Protein AF-A0A7V8YAX2-F1 (afdb_monomer_lite)

Secondary structure (DSSP, 8-state):
-HHHHTSSSTTSTHHHHHHHHS-GGGHHHHHHHHHHHHHHHHHIIIIITGGGHHHHHHHHHHHHHHH--

Foldseek 3Di:
DVVVLCQCAPPRVVVVVCVVPPDPVVVVVNVVRVVCRVVVVVCCVVPPPPNSCVVSVVVSVCVVVVVVD

Structure (mmCIF, N/CA/C/O backbone):
data_AF-A0A7V8YAX2-F1
#
_entry.id   AF-A0A7V8YAX2-F1
#
loop_
_atom_site.group_PDB
_atom_site.id
_atom_site.type_symbol
_atom_site.label_atom_id
_atom_site.label_alt_id
_atom_site.label_comp_id
_atom_site.label_asym_id
_atom_site.label_entity_id
_atom_site.label_seq_id
_atom_site.pdbx_PDB_ins_code
_atom_site.Cartn_x
_atom_site.Cartn_y
_atom_site.Cartn_z
_atom_site.occupancy
_atom_site.B_iso_or_equiv
_atom_site.auth_seq_id
_atom_site.auth_comp_id
_atom_site.auth_asym_id
_atom_site.auth_atom_id
_atom_site.pdbx_PDB_model_num
ATOM 1 N N . LEU A 1 1 ? 13.404 6.382 -5.534 1.00 54.53 1 LEU A N 1
ATOM 2 C CA . LEU A 1 1 ? 13.246 5.451 -4.389 1.00 54.53 1 LEU A CA 1
ATOM 3 C C . LEU A 1 1 ? 11.949 5.702 -3.611 1.00 54.53 1 LEU A C 1
ATOM 5 O O . LEU A 1 1 ? 11.228 4.746 -3.380 1.00 54.53 1 LEU A O 1
ATOM 9 N N . ALA A 1 2 ? 11.590 6.955 -3.295 1.00 64.31 2 ALA A N 1
ATOM 10 C CA . ALA A 1 2 ? 10.390 7.286 -2.508 1.00 64.31 2 ALA A CA 1
ATOM 11 C C . ALA A 1 2 ? 9.061 6.690 -3.027 1.00 64.31 2 ALA A C 1
ATOM 13 O O . ALA A 1 2 ? 8.279 6.190 -2.232 1.00 64.31 2 ALA A O 1
ATOM 14 N N . VAL A 1 3 ? 8.823 6.678 -4.345 1.00 66.50 3 VAL A N 1
ATOM 15 C CA . VAL A 1 3 ? 7.565 6.161 -4.928 1.00 66.50 3 VAL A CA 1
ATOM 16 C C . VAL A 1 3 ? 7.386 4.655 -4.703 1.00 66.50 3 VAL A C 1
ATOM 18 O O . VAL A 1 3 ? 6.276 4.209 -4.442 1.00 66.50 3 VAL A O 1
ATOM 21 N N . PHE A 1 4 ? 8.471 3.872 -4.733 1.00 69.88 4 PHE A N 1
ATOM 22 C CA . PHE A 1 4 ? 8.400 2.442 -4.418 1.00 69.88 4 PHE A CA 1
ATOM 23 C C . PHE A 1 4 ? 8.012 2.220 -2.954 1.00 69.88 4 PHE A C 1
ATOM 25 O O . PHE A 1 4 ? 7.161 1.388 -2.686 1.00 69.88 4 PHE A O 1
ATOM 32 N N . ASN A 1 5 ? 8.525 3.020 -2.016 1.00 75.69 5 ASN A N 1
ATOM 33 C CA . ASN A 1 5 ? 8.155 2.909 -0.600 1.00 75.69 5 ASN A CA 1
ATOM 34 C C . ASN A 1 5 ? 6.713 3.332 -0.286 1.00 75.69 5 ASN A C 1
ATOM 36 O O . ASN A 1 5 ? 6.260 3.083 0.822 1.00 75.69 5 ASN A O 1
ATOM 40 N N . LEU A 1 6 ? 5.977 3.930 -1.225 1.00 73.94 6 LEU A N 1
ATOM 41 C CA . LEU A 1 6 ? 4.546 4.217 -1.066 1.00 73.94 6 LEU A CA 1
ATOM 42 C C . LEU A 1 6 ? 3.657 3.047 -1.496 1.00 73.94 6 LEU A C 1
ATOM 44 O O . LEU A 1 6 ? 2.448 3.083 -1.271 1.00 73.94 6 LEU A O 1
ATOM 48 N N . VAL A 1 7 ? 4.237 2.010 -2.104 1.00 78.81 7 VAL A N 1
ATOM 49 C CA . VAL A 1 7 ? 3.493 0.812 -2.474 1.00 78.81 7 VAL A CA 1
ATOM 50 C C . VAL A 1 7 ? 3.059 0.093 -1.191 1.00 78.81 7 VAL A C 1
ATOM 52 O O . VAL A 1 7 ? 3.900 -0.212 -0.340 1.00 78.81 7 VAL A O 1
ATOM 55 N N . PRO A 1 8 ? 1.756 -0.179 -1.029 1.00 74.94 8 PRO A N 1
ATOM 56 C CA . PRO A 1 8 ? 1.195 -0.722 0.197 1.00 74.94 8 PRO A CA 1
ATOM 57 C C . PRO A 1 8 ? 1.428 -2.240 0.300 1.00 74.94 8 PRO A C 1
ATOM 59 O O . PRO A 1 8 ? 0.489 -3.033 0.302 1.00 74.94 8 PRO A O 1
ATOM 62 N N . LEU A 1 9 ? 2.696 -2.664 0.316 1.00 80.62 9 LEU A N 1
ATOM 63 C CA . LEU A 1 9 ? 3.082 -4.069 0.194 1.00 80.62 9 LEU A CA 1
ATOM 64 C C . LEU A 1 9 ? 4.400 -4.338 0.947 1.00 80.62 9 LEU A C 1
ATOM 66 O O . LEU A 1 9 ? 5.411 -3.710 0.631 1.00 80.62 9 LEU A O 1
ATOM 70 N N . PRO A 1 10 ? 4.426 -5.220 1.961 1.00 79.56 10 PRO A N 1
ATOM 71 C CA . PRO A 1 10 ? 5.640 -5.450 2.741 1.00 79.56 10 PRO A CA 1
ATOM 72 C C . PRO A 1 10 ? 6.716 -6.145 1.884 1.00 79.56 10 PRO A C 1
ATOM 74 O O . PRO A 1 10 ? 6.369 -6.922 0.990 1.00 79.56 10 PRO A O 1
ATOM 77 N N . PRO A 1 11 ? 8.021 -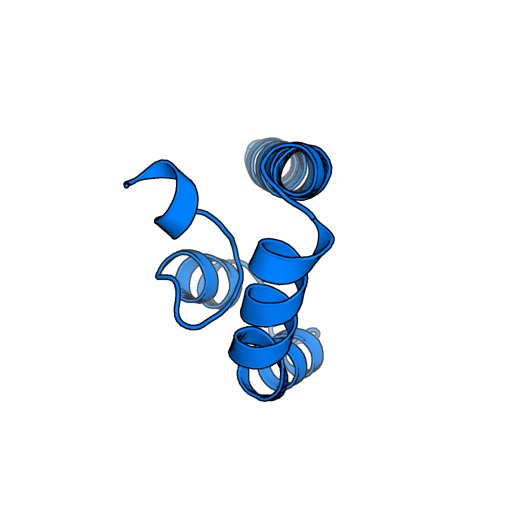5.884 2.113 1.00 75.44 11 PRO A N 1
ATOM 78 C CA . PRO A 1 11 ? 8.637 -5.144 3.227 1.00 75.44 11 PRO A CA 1
ATOM 79 C C . PRO A 1 11 ? 8.693 -3.611 3.065 1.00 75.44 11 PRO A C 1
ATOM 81 O O . PRO A 1 11 ? 9.395 -2.948 3.824 1.00 75.44 11 PRO A O 1
ATOM 84 N N . LEU A 1 12 ? 8.002 -3.029 2.081 1.00 82.25 12 LEU A N 1
ATOM 85 C CA . LEU A 1 12 ? 8.043 -1.586 1.832 1.00 82.25 12 LEU A CA 1
ATOM 86 C C . LEU A 1 12 ? 7.275 -0.809 2.911 1.00 82.25 12 LEU A C 1
ATOM 88 O O . LEU A 1 12 ? 6.251 -1.275 3.422 1.00 82.25 12 LEU A O 1
ATOM 92 N N . ASP A 1 13 ? 7.739 0.404 3.224 1.00 82.00 13 ASP A N 1
ATOM 93 C CA . ASP A 1 13 ? 7.181 1.237 4.303 1.00 82.00 13 ASP A CA 1
ATOM 94 C C . ASP A 1 13 ? 5.690 1.582 4.117 1.00 82.00 13 ASP A C 1
ATOM 96 O O . ASP A 1 13 ? 4.960 1.742 5.097 1.00 82.00 1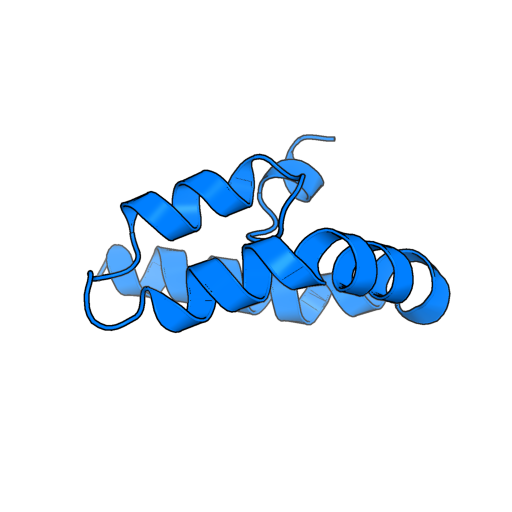3 ASP A O 1
ATOM 100 N N . GLY A 1 14 ? 5.192 1.618 2.879 1.00 77.19 14 GLY A N 1
ATOM 101 C CA . GLY A 1 14 ? 3.787 1.874 2.552 1.00 77.19 14 GLY A CA 1
ATOM 102 C C . GLY A 1 14 ? 2.826 0.823 3.112 1.00 77.19 14 GLY A C 1
ATOM 103 O O . GLY A 1 14 ? 1.654 1.121 3.344 1.00 77.19 14 GLY A O 1
ATOM 104 N N . SER A 1 15 ? 3.306 -0.387 3.417 1.00 77.94 15 SER A N 1
ATOM 105 C CA . SER A 1 15 ? 2.511 -1.406 4.120 1.00 77.94 15 SER A CA 1
ATOM 106 C C . SER A 1 15 ? 2.082 -0.961 5.526 1.00 77.94 15 SER A C 1
ATOM 108 O O . SER A 1 15 ? 0.980 -1.290 5.970 1.00 77.94 15 SER A O 1
ATOM 110 N N . ARG A 1 16 ? 2.892 -0.138 6.207 1.00 76.88 16 ARG A N 1
ATOM 111 C CA . ARG A 1 16 ? 2.542 0.427 7.520 1.00 76.88 16 ARG A CA 1
ATOM 112 C C . ARG A 1 16 ? 1.452 1.483 7.404 1.00 76.88 16 ARG A C 1
ATOM 114 O O . ARG A 1 16 ? 0.575 1.540 8.259 1.00 76.88 16 ARG A O 1
ATOM 121 N N . LEU A 1 17 ? 1.442 2.264 6.323 1.00 76.44 17 LEU A N 1
ATOM 122 C CA . LEU A 1 17 ? 0.342 3.194 6.054 1.00 76.44 17 LEU A CA 1
ATOM 123 C C . LEU A 1 17 ? -0.976 2.429 5.901 1.00 76.44 17 LEU A C 1
ATOM 125 O O . LEU A 1 17 ? -1.962 2.795 6.535 1.00 76.44 17 LEU A O 1
ATOM 129 N N . LEU A 1 18 ? -0.975 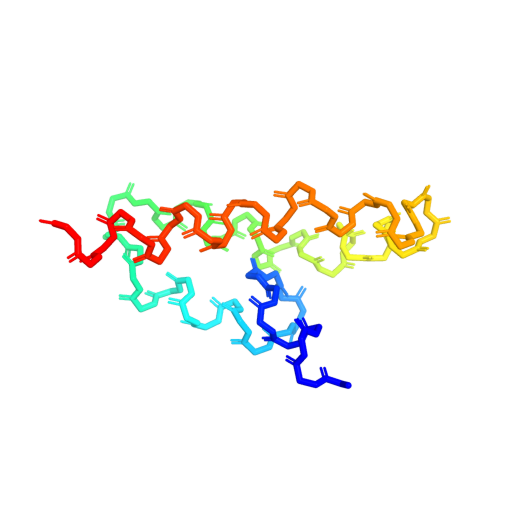1.305 5.175 1.00 76.00 18 LEU A N 1
ATOM 130 C CA . LEU A 1 18 ? -2.138 0.414 5.109 1.00 76.00 18 LEU A CA 1
ATOM 131 C C . LEU A 1 18 ? -2.627 0.016 6.505 1.00 76.00 18 LEU A C 1
ATOM 133 O O . LEU A 1 18 ? -3.812 0.130 6.775 1.00 76.00 18 LEU A O 1
ATOM 137 N N . THR A 1 19 ? -1.737 -0.399 7.411 1.00 73.56 19 THR A N 1
ATOM 138 C CA . THR A 1 19 ? -2.140 -0.831 8.765 1.00 73.56 19 THR A CA 1
ATOM 139 C C . THR A 1 19 ? -2.777 0.278 9.605 1.00 73.56 19 THR A C 1
ATOM 141 O O . THR A 1 19 ? -3.598 -0.018 10.468 1.00 73.56 19 THR A O 1
ATOM 144 N N . ILE A 1 20 ? -2.430 1.541 9.342 1.00 77.00 20 ILE A N 1
ATOM 145 C CA . ILE A 1 20 ? -2.961 2.707 10.060 1.00 77.00 20 ILE A CA 1
ATOM 146 C C . ILE A 1 20 ? -4.335 3.107 9.506 1.00 77.00 20 ILE A C 1
ATOM 148 O O . ILE A 1 20 ? -5.214 3.501 10.268 1.00 77.00 20 ILE A O 1
ATOM 152 N N . PHE A 1 21 ? -4.534 2.994 8.191 1.00 73.56 21 PHE A N 1
ATOM 153 C CA . PHE A 1 21 ? -5.786 3.389 7.539 1.00 73.56 21 PHE A CA 1
ATOM 154 C C . PHE A 1 21 ? -6.819 2.258 7.424 1.00 73.56 21 PHE A C 1
ATOM 156 O O . PHE A 1 21 ? -7.997 2.531 7.191 1.00 73.56 21 PHE A O 1
ATOM 163 N N . LEU A 1 22 ? -6.419 0.988 7.554 1.00 75.94 22 LEU A N 1
ATOM 164 C CA . LEU A 1 22 ? -7.334 -0.137 7.380 1.00 75.94 22 LEU A CA 1
ATOM 165 C C . LEU A 1 22 ? -8.129 -0.412 8.673 1.00 75.94 22 LEU A C 1
ATOM 167 O O . LEU A 1 22 ? -7.531 -0.656 9.721 1.00 75.94 22 LEU A O 1
ATOM 171 N N . PRO A 1 23 ? -9.475 -0.436 8.623 1.00 72.62 23 PRO A N 1
ATOM 172 C CA . PRO A 1 23 ? -10.295 -0.703 9.801 1.00 72.62 23 PRO A CA 1
ATOM 173 C C . PRO A 1 23 ? -10.062 -2.125 10.350 1.00 72.62 23 PRO A C 1
ATOM 175 O O . PRO A 1 23 ? -9.793 -3.048 9.572 1.00 72.62 23 PRO A O 1
ATOM 178 N N . PRO A 1 24 ? -10.236 -2.345 11.669 1.00 72.12 24 PRO A N 1
ATOM 179 C CA . PRO A 1 24 ? -9.914 -3.609 12.346 1.00 72.12 24 PRO A CA 1
ATOM 180 C C . PRO A 1 24 ? -10.621 -4.830 11.736 1.00 72.12 24 PRO A C 1
ATOM 182 O O . PRO A 1 24 ? -10.049 -5.913 11.663 1.00 72.12 24 PRO A O 1
ATOM 185 N N . ASN A 1 25 ? -11.808 -4.635 11.157 1.00 74.62 25 ASN A N 1
ATOM 186 C CA . ASN A 1 25 ? -12.569 -5.679 10.462 1.00 74.62 25 ASN A CA 1
ATOM 187 C C . ASN A 1 25 ? -11.885 -6.228 9.192 1.00 74.62 25 ASN A C 1
ATOM 189 O O . ASN A 1 25 ? -12.385 -7.177 8.590 1.00 74.62 25 ASN A O 1
ATOM 193 N N . ARG A 1 26 ? -10.763 -5.643 8.750 1.00 72.06 26 ARG A N 1
ATOM 194 C CA . ARG A 1 26 ? -9.992 -6.082 7.575 1.00 72.06 26 ARG A CA 1
ATOM 195 C C . ARG A 1 26 ? -8.563 -6.523 7.902 1.00 72.06 26 ARG A C 1
ATOM 197 O O . ARG A 1 26 ? -7.738 -6.640 6.998 1.00 72.06 26 ARG A O 1
ATOM 204 N N . GLN A 1 27 ? -8.280 -6.859 9.160 1.00 75.56 27 GLN A N 1
ATOM 205 C CA . GLN A 1 27 ? -6.972 -7.381 9.585 1.00 75.56 27 GLN A CA 1
ATOM 206 C C . GLN A 1 27 ? -6.528 -8.652 8.846 1.00 75.56 27 GLN A C 1
ATOM 208 O O . GLN A 1 27 ? -5.331 -8.842 8.644 1.00 75.56 27 GLN A O 1
ATOM 213 N N . ASN A 1 28 ? -7.458 -9.468 8.336 1.00 80.38 28 ASN A N 1
ATOM 214 C CA . ASN A 1 28 ? -7.118 -10.620 7.489 1.00 80.38 28 ASN A CA 1
ATOM 215 C C . ASN A 1 28 ? -6.331 -10.226 6.227 1.00 80.38 28 ASN A C 1
ATOM 217 O O . ASN A 1 28 ? -5.466 -10.980 5.789 1.00 80.38 28 ASN A O 1
ATOM 221 N N . ILE A 1 29 ? -6.598 -9.044 5.658 1.00 78.38 29 ILE A N 1
ATOM 222 C CA . ILE A 1 29 ? -5.873 -8.543 4.482 1.00 78.38 29 ILE A CA 1
ATOM 223 C C . ILE A 1 29 ? -4.439 -8.181 4.868 1.00 78.38 29 ILE A C 1
ATOM 225 O O . ILE A 1 29 ? -3.512 -8.508 4.135 1.00 78.38 29 ILE A O 1
ATOM 229 N N . ILE A 1 30 ? -4.247 -7.567 6.038 1.00 80.38 30 ILE A N 1
ATOM 230 C CA . ILE A 1 30 ? -2.915 -7.252 6.567 1.00 80.38 30 ILE A CA 1
ATOM 231 C C . ILE A 1 30 ? -2.129 -8.543 6.779 1.00 80.38 30 ILE A C 1
ATOM 233 O O . ILE A 1 30 ? -1.004 -8.642 6.314 1.00 80.38 30 ILE A O 1
ATOM 237 N N . TYR A 1 31 ? -2.736 -9.555 7.400 1.00 83.31 31 TYR A N 1
ATOM 238 C CA . TYR A 1 31 ? -2.071 -10.833 7.663 1.00 83.31 31 TYR A CA 1
ATOM 239 C C . TYR A 1 31 ? -1.683 -11.571 6.373 1.00 83.31 31 TYR A C 1
ATOM 241 O O . TYR A 1 31 ? -0.606 -12.159 6.273 1.00 83.31 31 TYR A O 1
ATOM 249 N N . PHE A 1 32 ? -2.548 -11.519 5.357 1.00 85.12 32 PHE A N 1
ATOM 250 C CA . PHE A 1 32 ? -2.249 -12.056 4.033 1.00 85.12 32 PHE A CA 1
ATOM 251 C C . PHE A 1 32 ? -1.093 -11.301 3.365 1.00 85.12 32 PHE A C 1
ATOM 253 O O . PHE A 1 32 ? -0.161 -11.927 2.858 1.00 85.12 32 PHE A O 1
ATOM 260 N N . LEU A 1 33 ? -1.136 -9.967 3.388 1.00 83.00 33 LEU A N 1
ATOM 261 C CA . LEU A 1 33 ? -0.082 -9.128 2.826 1.00 83.00 33 LEU A CA 1
ATOM 262 C C . LEU A 1 33 ? 1.240 -9.321 3.562 1.00 83.00 33 LEU A C 1
ATOM 264 O O . LEU A 1 33 ? 2.263 -9.369 2.904 1.00 83.00 33 LEU A O 1
ATOM 268 N N . ASP A 1 34 ? 1.244 -9.497 4.878 1.00 83.81 34 ASP A N 1
ATOM 269 C CA . ASP A 1 34 ? 2.467 -9.725 5.653 1.00 83.81 34 ASP A CA 1
ATOM 270 C C . ASP A 1 34 ? 3.094 -11.089 5.323 1.00 83.81 34 ASP A C 1
ATOM 272 O O . ASP A 1 34 ? 4.302 -11.214 5.120 1.00 83.81 34 ASP A O 1
ATOM 276 N N . ARG A 1 35 ? 2.255 -12.118 5.146 1.00 87.38 35 ARG A N 1
ATOM 277 C CA . ARG A 1 35 ? 2.713 -13.473 4.813 1.00 87.38 35 ARG A CA 1
ATOM 278 C C . ARG A 1 35 ? 3.195 -13.626 3.369 1.00 87.38 35 ARG A C 1
ATOM 280 O O . ARG A 1 35 ? 4.141 -14.373 3.124 1.00 87.38 35 ARG A O 1
ATOM 287 N N . TYR A 1 36 ? 2.539 -12.968 2.414 1.00 87.88 36 TYR A N 1
ATOM 288 C CA . TYR A 1 36 ? 2.808 -13.143 0.980 1.00 87.88 36 TYR A CA 1
ATOM 289 C C . TYR A 1 36 ? 3.421 -11.917 0.304 1.00 87.88 36 TYR A C 1
ATOM 291 O O . TYR A 1 36 ? 3.814 -12.010 -0.856 1.00 87.88 36 TYR A O 1
ATOM 299 N N . GLY A 1 37 ? 3.543 -10.785 0.994 1.00 84.69 37 GLY A N 1
ATOM 300 C CA . GLY A 1 37 ? 3.957 -9.509 0.410 1.00 84.69 37 GLY A CA 1
ATOM 301 C C . GLY A 1 37 ? 5.323 -9.584 -0.247 1.00 84.69 37 GLY A C 1
ATOM 302 O O . GLY A 1 37 ? 5.458 -9.206 -1.404 1.00 84.69 37 GLY A O 1
ATOM 303 N N . PHE A 1 38 ? 6.305 -10.202 0.407 1.00 85.38 38 PHE A N 1
ATOM 304 C CA . PHE A 1 38 ? 7.623 -10.378 -0.200 1.00 85.38 38 PHE A CA 1
ATOM 305 C C . PHE A 1 38 ? 7.569 -11.184 -1.510 1.00 85.38 38 PHE A C 1
ATOM 307 O O . PHE A 1 38 ? 8.190 -10.804 -2.500 1.00 85.38 38 PHE A O 1
ATOM 314 N N . VAL A 1 39 ? 6.785 -12.266 -1.546 1.00 88.19 39 VAL A N 1
ATOM 315 C CA . VAL A 1 39 ? 6.635 -13.118 -2.739 1.00 88.19 39 VAL A CA 1
ATOM 316 C C . VAL A 1 39 ? 5.877 -12.384 -3.844 1.00 88.19 39 VAL A C 1
ATOM 318 O O . VAL A 1 39 ? 6.288 -12.427 -5.000 1.00 88.19 39 VAL A O 1
ATOM 321 N N . ILE A 1 40 ? 4.803 -11.671 -3.501 1.00 84.88 40 ILE A N 1
ATOM 322 C CA . ILE A 1 40 ? 4.032 -10.857 -4.447 1.00 84.88 40 ILE A CA 1
ATOM 323 C C . ILE A 1 40 ? 4.918 -9.760 -5.038 1.00 84.88 40 ILE A C 1
ATOM 325 O O . ILE A 1 40 ? 4.898 -9.555 -6.247 1.00 84.88 40 ILE A O 1
ATOM 329 N N . LEU A 1 41 ? 5.731 -9.094 -4.215 1.00 83.06 41 LEU A N 1
ATOM 330 C CA . LEU A 1 41 ? 6.667 -8.064 -4.654 1.00 83.06 41 LEU A CA 1
ATOM 331 C C . LEU A 1 41 ? 7.729 -8.640 -5.590 1.00 83.06 41 LEU A C 1
ATOM 333 O O . LEU A 1 41 ? 8.001 -8.060 -6.638 1.00 83.06 41 LEU A O 1
ATOM 337 N N . LEU A 1 42 ? 8.288 -9.802 -5.249 1.00 86.00 42 LEU A N 1
ATOM 338 C CA . LEU A 1 42 ? 9.244 -10.505 -6.097 1.00 86.00 42 LEU A CA 1
ATOM 339 C C . LEU A 1 42 ? 8.627 -10.830 -7.466 1.00 86.00 42 LEU A C 1
ATOM 341 O O . LEU A 1 42 ? 9.221 -10.525 -8.496 1.00 86.00 42 LEU A O 1
ATOM 345 N N . LEU A 1 43 ? 7.417 -11.395 -7.487 1.00 86.75 43 LEU A N 1
ATOM 346 C CA . LEU A 1 43 ? 6.706 -11.707 -8.727 1.00 86.75 43 LEU A CA 1
ATOM 347 C C . LEU A 1 43 ? 6.364 -10.444 -9.524 1.00 86.75 43 LEU A C 1
ATOM 349 O O . LEU A 1 43 ? 6.509 -10.434 -10.743 1.00 86.75 43 LEU A O 1
ATOM 353 N N . LEU A 1 44 ? 5.967 -9.363 -8.855 1.00 81.56 44 LEU A N 1
ATOM 354 C CA . LEU A 1 44 ? 5.678 -8.078 -9.486 1.00 81.56 44 LEU A CA 1
ATOM 355 C C . LEU A 1 44 ? 6.918 -7.507 -10.188 1.00 81.56 44 LEU A C 1
ATOM 357 O O . LEU A 1 44 ? 6.823 -7.020 -11.312 1.00 81.56 44 LEU A O 1
ATOM 361 N N . VAL A 1 45 ? 8.085 -7.597 -9.548 1.00 80.25 45 VAL A N 1
ATOM 362 C CA . VAL A 1 45 ? 9.354 -7.131 -10.123 1.00 80.25 45 VAL A CA 1
ATOM 363 C C . VAL A 1 45 ? 9.813 -8.041 -11.264 1.00 80.25 45 VAL A C 1
ATOM 365 O O . VAL A 1 45 ? 10.250 -7.537 -12.296 1.00 80.25 45 VAL A O 1
ATOM 368 N N . LEU A 1 46 ? 9.688 -9.362 -11.108 1.00 83.00 46 LEU A N 1
ATOM 369 C CA . LEU A 1 46 ? 10.154 -10.341 -12.095 1.00 83.00 46 LEU A CA 1
ATOM 370 C C . LEU A 1 46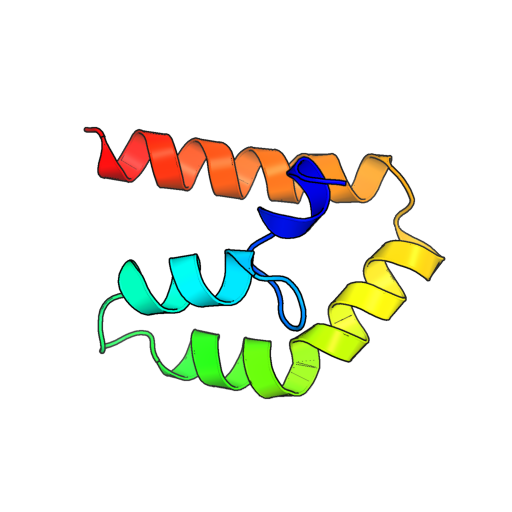 ? 9.262 -10.426 -13.342 1.00 83.00 46 LEU A C 1
ATOM 372 O O . LEU A 1 46 ? 9.782 -10.542 -14.448 1.00 83.00 46 LEU A O 1
ATOM 376 N N . PHE A 1 47 ? 7.939 -10.377 -13.176 1.00 82.25 47 PHE A N 1
ATOM 377 C CA . PHE A 1 47 ? 6.972 -10.579 -14.264 1.00 82.25 47 PHE A CA 1
ATOM 378 C C . PHE A 1 47 ? 6.288 -9.287 -14.726 1.00 82.25 47 PHE A C 1
ATOM 380 O O . PHE A 1 47 ? 5.799 -9.226 -15.851 1.00 82.25 47 PHE A O 1
ATOM 387 N N . GLY A 1 48 ? 6.210 -8.267 -13.869 1.00 73.06 48 GLY A N 1
ATOM 388 C CA . GLY A 1 48 ? 5.359 -7.099 -14.092 1.00 73.06 48 GLY A CA 1
ATOM 389 C C . GLY A 1 48 ? 6.046 -5.869 -14.691 1.00 73.06 48 GLY A C 1
ATOM 390 O O . GLY A 1 48 ? 5.386 -5.064 -15.356 1.00 73.06 48 GLY A O 1
ATOM 391 N N . GLY A 1 49 ? 7.353 -5.697 -14.473 1.00 73.94 49 GLY A N 1
ATOM 392 C CA . GLY A 1 49 ? 8.083 -4.500 -14.910 1.00 73.94 49 GLY A CA 1
ATOM 393 C C . GLY A 1 49 ? 7.436 -3.181 -14.441 1.00 73.94 49 GLY A C 1
ATOM 394 O O . GLY A 1 49 ? 6.646 -3.145 -13.498 1.00 73.94 49 GLY A O 1
ATOM 395 N N . ILE A 1 50 ? 7.750 -2.065 -15.111 1.00 65.19 50 ILE A N 1
ATOM 396 C CA . ILE A 1 50 ? 7.200 -0.733 -14.774 1.00 65.19 50 ILE A CA 1
ATOM 397 C C . ILE A 1 50 ? 5.673 -0.680 -14.990 1.00 65.19 50 ILE A C 1
ATOM 399 O O . ILE A 1 50 ? 4.964 0.012 -14.261 1.00 65.19 50 ILE A O 1
ATOM 403 N N . SER A 1 51 ? 5.141 -1.447 -15.946 1.00 72.50 51 SER A N 1
ATOM 404 C CA . SER A 1 51 ? 3.712 -1.464 -16.288 1.00 72.50 51 SER A CA 1
ATOM 405 C C . SER A 1 51 ? 2.823 -2.042 -15.181 1.00 72.50 51 SER A C 1
ATOM 407 O O . SER A 1 51 ? 1.684 -1.600 -15.030 1.00 72.50 51 SER A O 1
ATOM 409 N N . ALA A 1 52 ? 3.332 -2.967 -14.361 1.00 71.19 52 ALA A N 1
ATOM 410 C CA . ALA A 1 52 ? 2.577 -3.524 -13.236 1.00 71.19 52 ALA A CA 1
ATOM 411 C C . ALA A 1 52 ? 2.439 -2.565 -12.041 1.00 71.19 52 ALA A C 1
ATOM 413 O O . ALA A 1 52 ? 1.594 -2.781 -11.172 1.00 71.19 52 ALA A O 1
ATOM 414 N N . LEU A 1 53 ? 3.210 -1.474 -12.011 1.00 71.44 53 LEU A N 1
ATOM 415 C CA . LEU A 1 53 ? 3.067 -0.426 -10.998 1.00 71.44 53 LEU A CA 1
ATOM 416 C C . LEU A 1 53 ? 1.841 0.456 -11.256 1.00 71.44 53 LEU A C 1
ATOM 418 O O . LEU A 1 53 ? 1.290 1.022 -10.320 1.00 71.44 53 LEU A O 1
ATOM 422 N N . ASN A 1 54 ? 1.379 0.552 -12.504 1.00 78.06 54 ASN A N 1
ATOM 423 C CA . ASN A 1 54 ? 0.276 1.428 -12.890 1.00 78.06 54 ASN A CA 1
ATOM 424 C C . ASN A 1 54 ? -1.048 1.147 -12.138 1.00 78.06 54 ASN A C 1
ATOM 426 O O . ASN A 1 54 ? -1.615 2.089 -11.583 1.00 78.06 54 ASN A O 1
ATOM 430 N N . PRO A 1 55 ? -1.538 -0.109 -12.032 1.00 76.81 55 PRO A N 1
ATOM 431 C CA . PRO A 1 55 ? -2.744 -0.402 -11.252 1.00 76.81 55 PRO A CA 1
ATOM 432 C C . PRO A 1 55 ? -2.549 -0.188 -9.745 1.00 76.81 55 PRO A C 1
ATOM 434 O O . PRO A 1 55 ? -3.485 0.200 -9.053 1.00 76.81 55 PRO A O 1
ATOM 437 N N . ILE A 1 56 ? -1.335 -0.392 -9.232 1.00 73.50 56 ILE A N 1
ATOM 438 C CA . ILE A 1 56 ? -1.008 -0.174 -7.816 1.00 73.50 56 ILE A CA 1
ATOM 439 C C . ILE A 1 56 ? -1.036 1.323 -7.493 1.00 73.50 56 ILE A C 1
ATOM 441 O O . ILE A 1 56 ? -1.600 1.730 -6.481 1.00 73.50 56 ILE A O 1
ATOM 445 N N . LEU A 1 57 ? -0.476 2.151 -8.374 1.00 76.50 57 LEU A N 1
ATOM 446 C CA . LEU A 1 57 ? -0.514 3.606 -8.251 1.00 76.50 57 LEU A CA 1
ATOM 447 C C . LEU A 1 57 ? -1.945 4.143 -8.351 1.00 76.50 57 LEU A C 1
ATOM 449 O O . LEU A 1 57 ? -2.298 5.052 -7.603 1.00 76.50 57 LEU A O 1
ATOM 453 N N . ALA A 1 58 ? -2.777 3.562 -9.221 1.00 80.00 58 ALA A N 1
ATOM 454 C CA . ALA A 1 58 ? -4.198 3.891 -9.300 1.00 80.00 58 ALA A CA 1
ATOM 455 C C . ALA A 1 58 ? -4.938 3.530 -8.001 1.00 80.00 58 ALA A C 1
ATOM 457 O O . ALA A 1 58 ? -5.617 4.384 -7.443 1.00 80.00 58 ALA A O 1
ATOM 458 N N . LEU A 1 59 ? -4.718 2.327 -7.456 1.00 76.06 5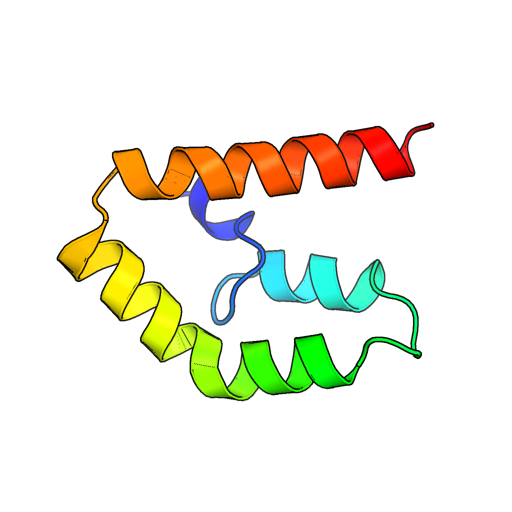9 LEU A N 1
ATOM 459 C CA . LEU A 1 59 ? -5.298 1.898 -6.178 1.00 76.06 59 LEU A CA 1
ATOM 460 C C . LEU A 1 59 ? -4.916 2.846 -5.030 1.00 76.06 59 LEU A C 1
ATOM 462 O O . LEU A 1 59 ? -5.770 3.246 -4.244 1.00 76.06 59 LEU A O 1
ATOM 466 N N . VAL A 1 60 ? -3.636 3.220 -4.940 1.00 74.31 60 VAL A N 1
ATOM 467 C CA . VAL A 1 60 ? -3.137 4.154 -3.918 1.00 74.31 60 VAL A CA 1
ATOM 468 C C . VAL A 1 60 ? -3.751 5.541 -4.100 1.00 74.31 60 VAL A C 1
ATOM 470 O O . VAL A 1 60 ? -4.176 6.151 -3.121 1.00 74.31 60 VAL A O 1
ATOM 473 N N . ARG A 1 61 ? -3.837 6.032 -5.341 1.00 77.12 61 ARG A N 1
ATOM 474 C CA . ARG A 1 61 ? -4.471 7.315 -5.660 1.00 77.12 61 ARG A CA 1
ATOM 475 C C . ARG A 1 61 ? -5.941 7.319 -5.249 1.00 77.12 61 ARG A C 1
ATOM 477 O O . ARG A 1 61 ? -6.360 8.244 -4.561 1.00 77.12 61 ARG A O 1
ATOM 484 N N . ASP A 1 62 ? -6.698 6.302 -5.636 1.00 79.12 62 ASP A N 1
ATOM 485 C CA . ASP A 1 62 ? -8.129 6.217 -5.345 1.00 79.12 62 ASP A CA 1
ATOM 486 C C . ASP A 1 62 ? -8.384 6.037 -3.844 1.00 79.12 62 ASP A C 1
ATOM 488 O O . ASP A 1 62 ? -9.331 6.603 -3.306 1.00 79.12 62 ASP A O 1
ATOM 492 N N . PHE A 1 63 ? -7.497 5.331 -3.137 1.00 73.12 63 PHE A N 1
ATOM 493 C CA . PHE A 1 63 ? -7.544 5.216 -1.681 1.00 73.12 63 PHE A CA 1
ATOM 494 C C . PHE A 1 63 ? -7.292 6.559 -0.983 1.00 73.12 63 PHE A C 1
ATOM 496 O O . PHE A 1 63 ? -8.058 6.942 -0.104 1.00 73.12 63 PHE A O 1
ATOM 503 N N . ILE A 1 64 ? -6.259 7.304 -1.394 1.00 73.75 64 ILE A N 1
ATOM 504 C CA . ILE A 1 64 ? -5.959 8.633 -0.837 1.00 73.75 64 ILE A CA 1
ATOM 505 C C . ILE A 1 64 ? -7.111 9.605 -1.114 1.00 73.75 64 ILE A C 1
ATOM 507 O O . ILE A 1 64 ? -7.545 10.316 -0.210 1.00 73.75 64 ILE A O 1
ATOM 511 N N . LEU A 1 65 ? -7.622 9.627 -2.348 1.00 76.44 65 LEU A N 1
ATOM 512 C CA . LEU A 1 65 ? -8.726 10.507 -2.732 1.00 76.44 65 LEU A CA 1
ATOM 513 C C . LEU A 1 65 ? -10.039 10.124 -2.038 1.00 76.44 65 LEU A C 1
ATOM 515 O O . LEU A 1 65 ? -10.799 11.011 -1.672 1.00 76.44 65 LEU A O 1
ATOM 519 N N . GLY A 1 66 ? -10.280 8.831 -1.813 1.00 73.25 66 GLY A N 1
ATOM 520 C CA . GLY A 1 66 ? -11.448 8.339 -1.082 1.00 73.25 66 GLY A CA 1
ATOM 521 C C . GLY A 1 66 ? -11.401 8.582 0.430 1.00 73.25 66 GLY A C 1
ATOM 522 O O . GLY A 1 66 ? -12.448 8.561 1.061 1.00 73.25 66 GLY A O 1
ATOM 523 N N . ILE A 1 67 ? -10.220 8.811 1.016 1.00 61.28 67 ILE A N 1
ATOM 524 C CA . ILE A 1 67 ? -10.069 9.237 2.421 1.00 61.28 67 ILE A CA 1
ATOM 525 C C . ILE A 1 67 ? -10.203 10.760 2.560 1.00 61.28 67 ILE A C 1
ATOM 527 O O . ILE A 1 67 ? -10.599 11.253 3.613 1.00 61.28 67 ILE A O 1
ATOM 531 N N . ALA A 1 68 ? -9.838 11.510 1.518 1.00 58.91 68 ALA A N 1
ATOM 532 C CA . ALA A 1 68 ? -9.900 12.969 1.506 1.00 58.91 68 ALA A CA 1
ATOM 533 C C . ALA A 1 68 ? -11.304 13.538 1.202 1.00 58.91 68 ALA A C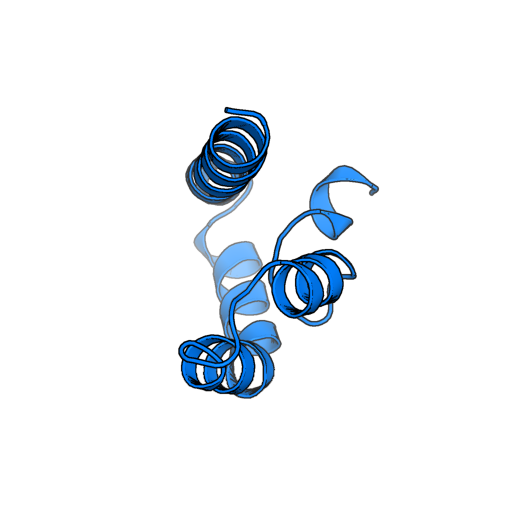 1
ATOM 535 O O . ALA A 1 68 ? -11.475 14.755 1.281 1.00 58.91 68 ALA A O 1
ATOM 536 N N . ALA A 1 69 ? -12.270 12.686 0.840 1.00 51.69 69 ALA A N 1
ATOM 537 C CA . ALA A 1 69 ? -13.670 13.023 0.565 1.00 51.69 69 ALA A CA 1
ATOM 538 C C . ALA A 1 69 ? -14.583 12.574 1.714 1.00 51.69 69 ALA A C 1
ATOM 540 O O . ALA A 1 69 ? -15.532 13.329 2.023 1.00 51.69 69 ALA A O 1
#

Radius of gyration: 12.11 Å; chains: 1; bounding box: 27×26×29 Å

pLDDT: mean 76.42, std 7.23, range [51.69, 88.19]

Sequence (69 aa):
LAVFNLVPLPPLDGSRLLTIFLPPNRQNIIYFLDRYGFVILLLLVLFGGISALNPILALVRDFILGIAA